Protein AF-A0A7Y9E7R1-F1 (afdb_monomer_lite)

pLDDT: mean 78.41, std 20.64, range [39.5, 98.19]

Organism: NCBI:txid661492

Foldseek 3Di:
DDDDDDDDDDDDDDDDDDDDDDDDDDDDDDDDDDPPPPPPPPPPPDPDDQDAADADPPQFPDKDKDFDDDDPPDAAAQDPCVQCVVVADPQWDKDWDDDDPPDQTWIFTAHSNRHTQKIWHWDQDPNHIHTRMIMGGDD

Sequence (139 aa):
MGRQPRRVRLAGLAALAVVLSACGSATTTTDAGEAGRSPGRSQAPSPSPAPVPHWPAQGCATHSRSVIDYAADSHGAPSRRAAMARYVDAGTHVVPARRTPHGEPSWLVVKDDGEIVRAVYVEHFDGGWLVSGVEQCSG

Radius of gyration: 28.1 Å; chains: 1; bounding box: 71×48×76 Å

Structure (mmCIF, N/CA/C/O backbone):
data_AF-A0A7Y9E7R1-F1
#
_entry.id   AF-A0A7Y9E7R1-F1
#
loop_
_atom_site.group_PDB
_atom_site.id
_atom_site.type_symbol
_atom_site.label_atom_id
_atom_site.label_alt_id
_atom_site.label_comp_id
_atom_site.label_asym_id
_atom_site.label_entity_id
_atom_site.label_seq_id
_atom_site.pdbx_PDB_ins_code
_atom_site.Cartn_x
_atom_site.Cartn_y
_atom_site.Cartn_z
_atom_site.occupancy
_atom_site.B_iso_or_equiv
_atom_site.auth_seq_id
_atom_site.auth_comp_id
_atom_site.auth_asym_id
_atom_site.auth_atom_id
_atom_site.pdbx_PDB_model_num
ATOM 1 N N . MET A 1 1 ? 21.247 -6.599 -55.403 1.00 44.28 1 MET A N 1
ATOM 2 C CA . MET A 1 1 ? 19.798 -6.771 -55.656 1.00 44.28 1 MET A CA 1
ATOM 3 C C . MET A 1 1 ? 19.074 -6.903 -54.317 1.00 44.28 1 MET A C 1
ATOM 5 O O . MET A 1 1 ? 19.460 -7.771 -53.552 1.00 44.28 1 MET A O 1
ATOM 9 N N . GLY A 1 2 ? 18.057 -6.062 -54.058 1.00 52.50 2 GLY A N 1
ATOM 10 C CA . GLY A 1 2 ? 17.103 -6.145 -52.925 1.00 52.50 2 GLY A CA 1
ATOM 11 C C . GLY A 1 2 ? 17.633 -5.618 -51.578 1.00 52.50 2 GLY A C 1
ATOM 12 O O . GLY A 1 2 ? 18.761 -5.914 -51.229 1.00 52.50 2 GLY A O 1
ATOM 13 N N . ARG A 1 3 ? 16.918 -4.844 -50.749 1.00 46.34 3 ARG A N 1
ATOM 14 C CA . ARG A 1 3 ? 15.481 -4.528 -50.621 1.00 46.34 3 ARG A CA 1
ATOM 15 C C . ARG A 1 3 ? 15.315 -3.135 -49.971 1.00 46.34 3 ARG A C 1
ATOM 17 O O . ARG A 1 3 ? 16.078 -2.784 -49.079 1.00 46.34 3 ARG A O 1
ATOM 24 N N . GLN A 1 4 ? 14.301 -2.370 -50.386 1.00 50.28 4 GLN A N 1
ATOM 25 C CA . GLN A 1 4 ? 13.865 -1.131 -49.720 1.00 50.28 4 GLN A CA 1
ATOM 26 C C . GLN A 1 4 ? 13.045 -1.438 -48.452 1.00 50.28 4 GLN A C 1
ATOM 28 O O . GLN A 1 4 ? 12.141 -2.274 -48.528 1.00 50.28 4 GLN A O 1
ATOM 33 N N . PRO A 1 5 ? 13.230 -0.707 -47.338 1.00 54.91 5 PRO A N 1
ATOM 34 C CA . PRO A 1 5 ? 12.208 -0.589 -46.307 1.00 54.91 5 PRO A CA 1
ATOM 35 C C . PRO A 1 5 ? 11.259 0.586 -46.601 1.00 54.91 5 PRO A C 1
ATOM 37 O O . PRO A 1 5 ? 11.659 1.727 -46.840 1.00 54.91 5 PRO A O 1
ATOM 40 N N . ARG A 1 6 ? 9.968 0.248 -46.621 1.00 59.66 6 ARG A N 1
ATOM 41 C CA . ARG A 1 6 ? 8.817 1.101 -46.930 1.00 59.66 6 ARG A CA 1
ATOM 42 C C . ARG A 1 6 ? 8.628 2.191 -45.870 1.00 59.66 6 ARG A C 1
ATOM 44 O O . ARG A 1 6 ? 8.595 1.908 -44.678 1.00 59.66 6 ARG A O 1
ATOM 51 N N . ARG A 1 7 ? 8.420 3.428 -46.328 1.00 55.44 7 ARG A N 1
ATOM 52 C CA . ARG A 1 7 ? 7.913 4.541 -45.515 1.00 55.44 7 ARG A CA 1
ATOM 53 C C . ARG A 1 7 ? 6.462 4.246 -45.138 1.00 55.44 7 ARG A C 1
ATOM 55 O O . ARG A 1 7 ? 5.622 4.152 -46.029 1.00 55.44 7 ARG A O 1
ATOM 62 N N . VAL A 1 8 ? 6.159 4.146 -43.849 1.00 54.66 8 VAL A N 1
ATOM 63 C CA . VAL A 1 8 ? 4.776 4.155 -43.363 1.00 54.66 8 VAL A CA 1
ATOM 64 C C . VAL A 1 8 ? 4.469 5.573 -42.895 1.00 54.66 8 VAL A C 1
ATOM 66 O O . VAL A 1 8 ? 5.010 6.043 -41.900 1.00 54.66 8 VAL A O 1
ATOM 69 N N . ARG A 1 9 ? 3.635 6.279 -43.663 1.00 52.34 9 ARG A N 1
ATOM 70 C CA . ARG A 1 9 ? 2.915 7.466 -43.200 1.00 52.34 9 ARG A CA 1
ATOM 71 C C . ARG A 1 9 ? 1.566 6.990 -42.678 1.00 52.34 9 ARG A C 1
ATOM 73 O O . ARG A 1 9 ? 0.834 6.358 -43.431 1.00 52.34 9 ARG A O 1
ATOM 80 N N . LEU A 1 10 ? 1.225 7.336 -41.444 1.00 47.88 10 LEU A N 1
ATOM 81 C CA . LEU A 1 10 ? -0.150 7.294 -40.957 1.00 47.88 10 LEU A CA 1
ATOM 82 C C . LEU A 1 10 ? -0.417 8.585 -40.186 1.00 47.88 10 LEU A C 1
ATOM 84 O O . LEU A 1 10 ? 0.010 8.774 -39.053 1.00 47.88 10 LEU A O 1
ATOM 88 N N . ALA A 1 11 ? -1.060 9.501 -40.904 1.00 48.53 11 ALA A N 1
ATOM 89 C CA . ALA A 1 11 ? -1.803 10.623 -40.365 1.00 48.53 11 ALA A CA 1
ATOM 90 C C . ALA A 1 11 ? -3.180 10.119 -39.908 1.00 48.53 11 ALA A C 1
ATOM 92 O O . ALA A 1 11 ? -3.721 9.198 -40.519 1.00 48.53 11 ALA A O 1
ATOM 93 N N . GLY A 1 12 ? -3.770 10.743 -38.888 1.00 40.19 12 GLY A N 1
ATOM 94 C CA . GLY A 1 12 ? -5.153 10.449 -38.512 1.00 40.19 12 GLY A CA 1
ATOM 95 C C . GLY A 1 12 ? -5.607 11.139 -37.234 1.00 40.19 12 GLY A C 1
ATOM 96 O O . GLY A 1 12 ? -5.503 10.571 -36.156 1.00 40.19 12 GLY A O 1
ATOM 97 N N . LEU A 1 13 ? -6.101 12.368 -37.384 1.00 49.72 13 LEU A N 1
ATOM 98 C CA . LEU A 1 13 ? -6.806 13.177 -36.387 1.00 49.72 13 LEU A CA 1
ATOM 99 C C . LEU A 1 13 ? -8.163 12.567 -35.998 1.00 49.72 13 LEU A C 1
ATOM 101 O O . LEU A 1 13 ? -8.868 12.070 -36.871 1.00 49.72 13 LEU A O 1
ATOM 105 N N . ALA A 1 14 ? -8.590 12.773 -34.748 1.00 48.53 14 ALA A N 1
ATOM 106 C CA . ALA A 1 14 ? -10.007 12.953 -34.413 1.00 48.53 14 ALA A CA 1
ATOM 107 C C . ALA A 1 14 ? -10.156 13.698 -33.073 1.00 48.53 14 ALA A C 1
ATOM 109 O O . ALA A 1 14 ? -10.150 13.097 -32.002 1.00 48.53 14 ALA A O 1
ATOM 110 N N . ALA A 1 15 ? -10.281 15.024 -33.142 1.00 51.69 15 ALA A N 1
ATOM 111 C CA . ALA A 1 15 ? -10.809 15.844 -32.058 1.00 51.69 15 ALA A CA 1
ATOM 112 C C . ALA A 1 15 ? -12.330 15.943 -32.244 1.00 51.69 15 ALA A C 1
ATOM 114 O O . ALA A 1 15 ? -12.793 16.354 -33.307 1.00 51.69 15 ALA A O 1
ATOM 115 N N . LEU A 1 16 ? -13.102 15.560 -31.229 1.00 47.06 16 LEU A N 1
ATOM 116 C CA . LEU A 1 16 ? -14.560 15.683 -31.220 1.00 47.06 16 LEU A CA 1
ATOM 117 C C . LEU A 1 16 ? -14.937 16.870 -30.330 1.00 47.06 16 LEU A C 1
ATOM 119 O O . LEU A 1 16 ? -14.936 16.778 -29.105 1.00 47.06 16 LEU A O 1
ATOM 123 N N . ALA A 1 17 ? -15.214 18.003 -30.973 1.00 48.28 17 ALA A N 1
ATOM 124 C CA . ALA A 1 17 ? -15.856 19.156 -30.360 1.00 48.28 17 ALA A CA 1
ATOM 125 C C . ALA A 1 17 ? -17.376 18.968 -30.439 1.00 48.28 17 ALA A C 1
ATOM 127 O O . ALA A 1 17 ? -17.919 18.774 -31.525 1.00 48.28 17 ALA A O 1
ATOM 128 N N . VAL A 1 18 ? -18.063 19.041 -29.300 1.00 55.25 18 VAL A N 1
ATOM 129 C CA . VAL A 1 18 ? -19.528 19.070 -29.250 1.00 55.25 18 VAL A CA 1
ATOM 130 C C . VAL A 1 18 ? -19.952 20.487 -28.882 1.00 55.25 18 VAL A C 1
ATOM 132 O O . VAL A 1 18 ? -19.864 20.895 -27.727 1.00 55.25 18 VAL A O 1
ATOM 135 N N . VAL A 1 19 ? -20.387 21.242 -29.891 1.00 52.81 19 VAL A N 1
ATOM 136 C CA . VAL A 1 19 ? -21.128 22.498 -29.741 1.00 52.81 19 VAL A CA 1
ATOM 137 C C . VAL A 1 19 ? -22.591 22.173 -30.014 1.00 52.81 19 VAL A C 1
ATOM 139 O O . VAL A 1 19 ? -22.939 21.810 -31.133 1.00 52.81 19 VAL A O 1
ATOM 142 N N . LEU A 1 20 ? -23.450 22.312 -29.007 1.00 52.66 20 LEU A N 1
ATOM 143 C CA . LEU A 1 20 ? -24.900 22.328 -29.186 1.00 52.66 20 LEU A CA 1
ATOM 144 C C . LEU A 1 20 ? -25.411 23.707 -28.781 1.00 52.66 20 LEU A C 1
ATOM 146 O O . LEU A 1 20 ? -25.607 24.024 -27.613 1.00 52.66 20 LEU A O 1
ATOM 150 N N . SER A 1 21 ? -25.546 24.528 -29.817 1.00 56.91 21 SER A N 1
ATOM 151 C CA . SER A 1 21 ? -26.288 25.777 -29.841 1.00 56.91 21 SER A CA 1
ATOM 152 C C . SER A 1 21 ? -27.777 25.461 -29.967 1.00 56.91 21 SER A C 1
ATOM 154 O O . SER A 1 21 ? -28.159 24.683 -30.840 1.00 56.91 21 SER A O 1
ATOM 156 N N . ALA A 1 22 ? -28.616 26.086 -29.144 1.00 48.66 22 ALA A N 1
ATOM 157 C CA . ALA A 1 22 ? -30.026 26.272 -29.463 1.00 48.66 22 ALA A CA 1
ATOM 158 C C . ALA A 1 22 ? -30.535 27.570 -28.825 1.00 48.66 22 ALA A C 1
ATOM 160 O O . ALA A 1 22 ? -30.691 27.682 -27.610 1.00 48.66 22 ALA A O 1
ATOM 161 N N . CYS A 1 23 ? -30.753 28.551 -29.700 1.00 52.81 23 CYS A N 1
ATOM 162 C CA . CYS A 1 23 ? -31.530 29.761 -29.477 1.00 52.81 23 CYS A CA 1
ATOM 163 C C . CYS A 1 23 ? -32.976 29.432 -29.089 1.00 52.81 23 CYS A C 1
ATOM 165 O O . CYS A 1 23 ? -33.563 28.489 -29.613 1.00 52.81 23 CYS A O 1
ATOM 167 N N . GLY A 1 24 ? -33.584 30.297 -28.282 1.00 42.44 24 GLY A N 1
ATOM 168 C CA . GLY A 1 24 ? -35.031 30.339 -28.099 1.00 42.44 24 GLY A CA 1
ATOM 169 C C . GLY A 1 24 ? -35.436 31.610 -27.365 1.00 42.44 24 GLY A C 1
ATOM 170 O O . GLY A 1 24 ? -35.152 31.755 -26.183 1.00 42.44 24 GLY A O 1
ATOM 171 N N . SER A 1 25 ? -36.018 32.544 -28.110 1.00 50.41 25 SER A N 1
ATOM 172 C CA . SER A 1 25 ? -36.297 33.937 -27.760 1.00 50.41 25 SER A CA 1
ATOM 173 C C . SER A 1 25 ? -37.291 34.145 -26.613 1.00 50.41 25 SER A C 1
ATOM 175 O O . SER A 1 25 ? -38.172 33.330 -26.357 1.00 50.41 25 SER A O 1
ATOM 177 N N . ALA A 1 26 ? -37.162 35.312 -25.979 1.00 53.91 26 ALA A N 1
ATOM 178 C CA . ALA A 1 26 ? -38.051 35.851 -24.960 1.00 53.91 26 ALA A CA 1
ATOM 179 C C . ALA A 1 26 ? -39.506 36.016 -25.440 1.00 53.91 26 ALA A C 1
ATOM 181 O O . ALA A 1 26 ? -39.763 36.424 -26.574 1.00 53.91 26 ALA A O 1
ATOM 182 N N . THR A 1 27 ? -40.460 35.803 -24.533 1.00 50.00 27 THR A N 1
ATOM 183 C CA . THR A 1 27 ? -41.808 36.380 -24.613 1.00 50.00 27 THR A CA 1
ATOM 184 C C . THR A 1 27 ? -42.288 36.707 -23.196 1.00 50.00 27 THR A C 1
ATOM 186 O O . THR A 1 27 ? -42.254 35.870 -22.298 1.00 50.00 27 THR A O 1
ATOM 189 N N . THR A 1 28 ? -42.645 37.970 -22.997 1.00 50.56 28 THR A N 1
ATOM 190 C CA . THR A 1 28 ? -43.268 38.591 -21.820 1.00 50.56 28 THR A CA 1
ATOM 191 C C . THR A 1 28 ? -44.719 38.129 -21.638 1.00 50.56 28 THR A C 1
ATOM 193 O O . THR A 1 28 ? -45.403 38.010 -22.644 1.00 50.56 28 THR A O 1
ATOM 196 N N . THR A 1 29 ? -45.182 37.937 -20.389 1.00 44.75 29 THR A N 1
ATOM 197 C CA . THR A 1 29 ? -46.330 38.616 -19.714 1.00 44.75 29 THR A CA 1
ATOM 198 C C . THR A 1 29 ? -46.950 37.772 -18.584 1.00 44.75 29 THR A C 1
ATOM 200 O O . THR A 1 29 ? -47.358 36.640 -18.803 1.00 44.75 29 THR A O 1
ATOM 203 N N . THR A 1 30 ? -46.998 38.390 -17.399 1.00 47.25 30 THR A N 1
ATOM 204 C CA . THR A 1 30 ? -48.063 38.457 -16.373 1.00 47.25 30 THR A CA 1
ATOM 205 C C . THR A 1 30 ? -49.009 37.268 -16.103 1.00 47.25 30 THR A C 1
ATOM 207 O O . THR A 1 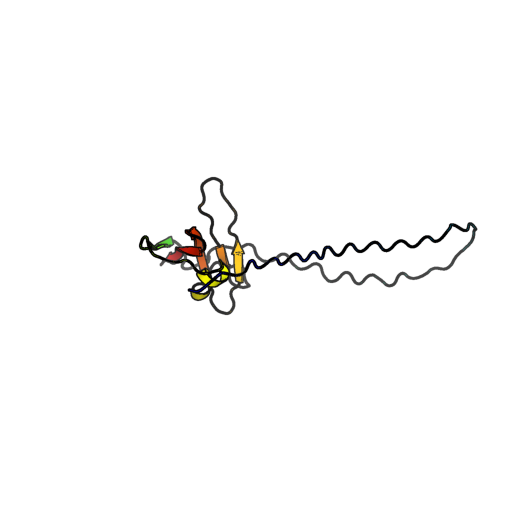30 ? -49.811 36.895 -16.947 1.00 47.25 30 THR A O 1
ATOM 210 N N . ASP A 1 31 ? -49.021 36.858 -14.828 1.00 42.16 31 ASP A N 1
ATOM 211 C CA . ASP A 1 31 ? -50.171 36.840 -13.893 1.00 42.16 31 ASP A CA 1
ATOM 212 C C . ASP A 1 31 ? -50.454 35.519 -13.145 1.00 42.16 31 ASP A C 1
ATOM 214 O O . ASP A 1 31 ? -50.363 34.420 -13.679 1.00 42.16 31 ASP A O 1
ATOM 218 N N . ALA A 1 32 ? -50.763 35.723 -11.863 1.00 46.12 32 ALA A N 1
ATOM 219 C CA . ALA A 1 32 ? -51.458 34.912 -10.869 1.00 46.12 32 ALA A CA 1
ATOM 220 C C . ALA A 1 32 ? -51.405 33.369 -10.921 1.00 46.12 32 ALA A C 1
ATOM 222 O O . ALA A 1 32 ? -52.105 32.712 -11.678 1.00 46.12 32 ALA A O 1
ATOM 223 N N . GLY A 1 33 ? -50.738 32.822 -9.898 1.00 44.03 33 GLY A N 1
ATOM 224 C CA . GLY A 1 33 ? -51.366 31.880 -8.968 1.00 44.03 33 GLY A CA 1
ATOM 225 C C . GLY A 1 33 ? -51.619 30.455 -9.451 1.00 44.03 33 GLY A C 1
ATOM 226 O O . GLY A 1 33 ? -52.697 30.153 -9.927 1.00 44.03 33 GLY A O 1
ATOM 227 N N . GLU A 1 34 ? -50.722 29.536 -9.092 1.00 44.16 34 GLU A N 1
ATOM 228 C CA . GLU A 1 34 ? -51.155 28.261 -8.517 1.00 44.16 34 GLU A CA 1
ATOM 229 C C . GLU A 1 34 ? -50.023 27.660 -7.682 1.00 44.16 34 GLU A C 1
ATOM 231 O O . GLU A 1 34 ? -48.851 27.682 -8.063 1.00 44.16 34 GLU A O 1
ATOM 236 N N . ALA A 1 35 ? -50.373 27.169 -6.495 1.00 49.19 35 ALA A N 1
ATOM 237 C CA . ALA A 1 35 ? -49.472 26.520 -5.557 1.00 49.19 35 ALA A CA 1
ATOM 238 C C . ALA A 1 35 ? -48.989 25.177 -6.133 1.00 49.19 35 ALA A C 1
ATOM 240 O O . ALA A 1 35 ? -49.472 24.103 -5.779 1.00 49.19 35 ALA A O 1
ATOM 241 N N . GLY A 1 36 ? -48.009 25.242 -7.032 1.00 39.50 36 GLY A N 1
ATOM 242 C CA . GLY A 1 36 ? -47.285 24.093 -7.551 1.00 39.50 36 GLY A CA 1
ATOM 243 C C . GLY A 1 36 ? -46.346 23.550 -6.484 1.00 39.50 36 GLY A C 1
ATOM 244 O O . GLY A 1 36 ? -45.219 24.010 -6.327 1.00 39.50 36 GLY A O 1
ATOM 245 N N . ARG A 1 37 ? -46.834 22.567 -5.729 1.00 49.66 37 ARG A N 1
ATOM 246 C CA . ARG A 1 37 ? -46.060 21.676 -4.862 1.00 49.66 37 ARG A CA 1
ATOM 247 C C . ARG A 1 37 ? -44.850 21.155 -5.645 1.00 49.66 37 ARG A C 1
ATOM 249 O O . ARG A 1 37 ? -44.987 20.226 -6.436 1.00 49.66 37 ARG A O 1
ATOM 256 N N . SER A 1 38 ? -43.679 21.764 -5.445 1.00 48.16 38 SER A N 1
ATOM 257 C CA . SER A 1 38 ? -42.418 21.249 -5.982 1.00 48.16 38 SER A CA 1
ATOM 258 C C . SER A 1 38 ? -42.325 19.763 -5.635 1.00 48.16 38 SER A C 1
ATOM 260 O O . SER A 1 38 ? -42.520 19.429 -4.459 1.00 48.16 38 SER A O 1
ATOM 262 N N . PRO A 1 39 ? -42.036 18.859 -6.591 1.00 50.44 39 PRO A N 1
ATOM 263 C CA . PRO A 1 39 ? -41.645 17.511 -6.229 1.00 50.44 39 PRO A CA 1
ATOM 264 C C . PRO A 1 39 ? -40.412 17.688 -5.355 1.00 50.44 39 PRO A C 1
ATOM 266 O O . PRO A 1 39 ? -39.392 18.214 -5.810 1.00 50.44 39 PRO A O 1
ATOM 269 N N . GLY A 1 40 ? -40.566 17.377 -4.065 1.00 48.28 40 GLY A N 1
ATOM 270 C CA . GLY A 1 40 ? -39.485 17.429 -3.100 1.00 48.28 40 GLY A CA 1
ATOM 271 C C . GLY A 1 40 ? -38.328 16.693 -3.736 1.00 48.28 40 GLY A C 1
ATOM 272 O O . GLY A 1 40 ? -38.430 15.498 -4.003 1.00 48.28 40 GLY A O 1
ATOM 273 N N . ARG A 1 41 ? -37.277 17.437 -4.088 1.00 52.50 41 ARG A N 1
ATOM 274 C CA . ARG A 1 41 ? -36.034 16.862 -4.571 1.00 52.50 41 ARG A CA 1
ATOM 275 C C . ARG A 1 41 ? -35.601 15.983 -3.409 1.00 52.50 41 ARG A C 1
ATOM 277 O O . ARG A 1 41 ? -35.174 16.529 -2.396 1.00 52.50 41 ARG A O 1
ATOM 284 N N . SER A 1 42 ? -35.859 14.676 -3.502 1.00 52.25 42 SER A N 1
ATOM 285 C CA . SER A 1 42 ? -35.451 13.697 -2.507 1.00 52.25 42 SER A CA 1
ATOM 286 C C . SER A 1 42 ? -33.963 13.920 -2.326 1.00 52.25 42 SER A C 1
ATOM 288 O O . SER A 1 42 ? -33.169 13.568 -3.198 1.00 52.25 42 SER A O 1
ATOM 290 N N . GLN A 1 43 ? -33.598 14.634 -1.261 1.00 57.47 43 GLN A N 1
ATOM 291 C CA . GLN A 1 43 ? -32.219 14.761 -0.852 1.00 57.47 43 GLN A CA 1
ATOM 292 C C . GLN A 1 43 ? -31.837 13.335 -0.512 1.00 57.47 43 GLN A C 1
ATOM 294 O O . GLN A 1 43 ? -32.299 12.784 0.488 1.00 57.47 43 GLN A O 1
ATOM 299 N N . ALA A 1 44 ? -31.095 12.704 -1.425 1.00 67.25 44 ALA A N 1
ATOM 300 C CA . ALA A 1 44 ? -30.414 11.467 -1.117 1.00 67.25 44 ALA A CA 1
ATOM 301 C C . ALA A 1 44 ? -29.705 11.710 0.220 1.00 67.25 44 ALA A C 1
ATOM 303 O O . ALA A 1 44 ? -29.086 12.774 0.362 1.00 67.25 44 ALA A O 1
ATOM 304 N N . PRO A 1 45 ? -29.872 10.819 1.212 1.00 62.81 45 PRO A N 1
ATOM 305 C CA . PRO A 1 45 ? -29.248 11.006 2.507 1.00 62.81 45 PRO A CA 1
ATOM 306 C C . PRO A 1 45 ? -27.778 11.337 2.278 1.00 62.81 45 PRO A C 1
ATOM 308 O O . PRO A 1 45 ? -27.093 10.628 1.536 1.00 62.81 45 PRO A O 1
ATOM 311 N N . SER A 1 46 ? -27.338 12.467 2.840 1.00 63.59 46 SER A N 1
ATOM 312 C CA . SER A 1 46 ? -25.941 12.875 2.766 1.00 63.59 46 SER A CA 1
ATOM 313 C C . SER A 1 46 ? -25.099 11.677 3.195 1.00 63.59 46 SER A C 1
ATOM 315 O O . SER A 1 46 ? -25.366 11.132 4.272 1.00 63.59 46 SER A O 1
ATOM 317 N N . PRO A 1 47 ? -24.146 11.215 2.367 1.00 65.06 47 PRO A N 1
ATOM 318 C CA . PRO A 1 47 ? -23.321 10.086 2.748 1.00 65.06 47 PRO A CA 1
ATOM 319 C C . PRO A 1 47 ? -22.633 10.442 4.064 1.00 65.06 47 PRO A C 1
ATOM 321 O O . PRO A 1 47 ? -22.011 11.502 4.177 1.00 65.06 47 PRO A O 1
ATOM 324 N N . SER A 1 48 ? -22.809 9.586 5.072 1.00 64.06 48 SE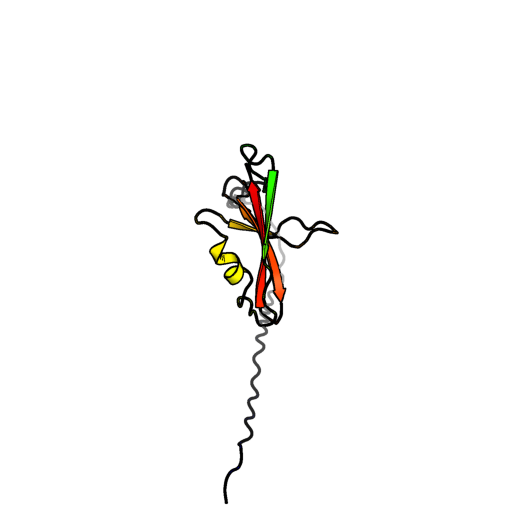R A N 1
ATOM 325 C CA . SER A 1 48 ? -22.092 9.732 6.335 1.00 64.06 48 SER A CA 1
ATOM 326 C C . SER A 1 48 ? -20.593 9.774 6.019 1.00 64.06 48 SER A C 1
ATOM 328 O O . SER A 1 48 ? -20.149 8.980 5.181 1.00 64.06 48 SER A O 1
ATOM 330 N N . PRO A 1 49 ? -19.812 10.700 6.602 1.00 70.75 49 PRO A N 1
ATOM 331 C CA . PRO A 1 49 ? -18.390 10.783 6.302 1.00 70.75 49 PRO A CA 1
ATOM 332 C C . PRO A 1 49 ? -17.723 9.439 6.602 1.00 70.75 49 PRO A C 1
ATOM 334 O O . PRO A 1 49 ? -17.957 8.849 7.658 1.00 70.75 49 PRO A O 1
ATOM 337 N N . ALA A 1 50 ? -16.920 8.948 5.654 1.00 73.94 50 ALA A N 1
ATOM 338 C CA . ALA A 1 50 ? -16.159 7.721 5.849 1.00 73.94 50 ALA A CA 1
ATOM 339 C C . ALA A 1 50 ? -15.269 7.853 7.103 1.00 73.94 50 ALA A C 1
ATOM 341 O O . ALA A 1 50 ? -14.762 8.954 7.363 1.00 73.94 50 ALA A O 1
ATOM 342 N N . PRO A 1 51 ? -15.072 6.770 7.877 1.00 84.62 51 PRO A N 1
ATOM 343 C CA . PRO A 1 51 ? -14.211 6.795 9.052 1.00 84.62 51 PRO A CA 1
ATOM 344 C C . PRO A 1 51 ? -12.811 7.319 8.717 1.00 84.62 51 PRO A C 1
ATOM 346 O O . PRO A 1 51 ? -12.248 7.014 7.663 1.00 84.62 51 PRO A O 1
ATOM 349 N N . VAL A 1 52 ? -12.232 8.111 9.622 1.00 92.25 52 VAL A N 1
ATOM 350 C CA . VAL A 1 52 ? -10.842 8.558 9.484 1.00 92.25 52 VAL A CA 1
ATOM 351 C C . VAL A 1 52 ? -9.920 7.363 9.763 1.00 92.25 52 VAL A C 1
ATOM 353 O O . VAL A 1 52 ? -10.059 6.747 10.826 1.00 92.25 52 VAL A O 1
ATOM 356 N N . PRO A 1 53 ? -8.975 7.036 8.859 1.00 95.44 53 PRO A N 1
ATOM 357 C CA . PRO A 1 53 ? -8.059 5.924 9.070 1.00 95.44 53 PRO A CA 1
ATOM 358 C C . PRO A 1 53 ? -7.244 6.074 10.357 1.00 95.44 53 PRO A C 1
ATOM 360 O O . PRO A 1 53 ? -6.667 7.135 10.607 1.00 95.44 53 PRO A O 1
ATOM 363 N N . HIS A 1 54 ? -7.165 5.009 11.149 1.00 94.62 54 HIS A N 1
ATOM 364 C CA . HIS A 1 54 ? -6.410 4.967 12.399 1.00 94.62 54 HIS A CA 1
ATOM 365 C C . HIS A 1 54 ? -5.782 3.590 12.607 1.00 94.62 54 HIS A C 1
ATOM 367 O O . HIS A 1 54 ? -6.319 2.577 12.171 1.00 94.62 54 HIS A O 1
ATOM 373 N N . TRP A 1 55 ? -4.627 3.537 13.265 1.00 94.88 55 TRP A N 1
ATOM 374 C CA . TRP A 1 55 ? -4.049 2.256 13.667 1.00 94.88 55 TRP A CA 1
ATOM 375 C C . TRP A 1 55 ? -4.922 1.592 14.746 1.00 94.88 55 TRP A C 1
ATOM 377 O O . TRP A 1 55 ? -5.535 2.314 15.540 1.00 94.88 55 TRP A O 1
ATOM 387 N N . PRO A 1 56 ? -4.987 0.249 14.796 1.00 94.00 56 PRO A N 1
ATOM 388 C CA . PRO A 1 56 ? -5.748 -0.473 15.808 1.00 94.00 56 PRO A CA 1
ATOM 389 C C . PRO A 1 56 ? -5.383 -0.020 17.223 1.00 94.00 56 PRO A C 1
ATOM 391 O O . PRO A 1 56 ? -4.211 0.060 17.584 1.00 94.00 56 PRO A O 1
ATOM 394 N N . ALA A 1 57 ? -6.390 0.249 18.054 1.00 90.00 57 ALA A N 1
ATOM 395 C CA . ALA A 1 57 ? -6.156 0.730 19.418 1.00 90.00 57 ALA A CA 1
ATOM 396 C C . ALA A 1 57 ? -5.542 -0.343 20.338 1.00 90.00 57 ALA A C 1
ATOM 398 O O . ALA A 1 57 ? -4.894 -0.018 21.332 1.00 90.00 57 ALA A O 1
ATOM 399 N N . GLN A 1 58 ? -5.761 -1.624 20.026 1.00 90.06 58 GLN A N 1
ATOM 400 C CA . GLN A 1 58 ? -5.260 -2.766 20.790 1.00 90.06 58 GLN A CA 1
ATOM 401 C C . GLN A 1 58 ? -4.294 -3.591 19.938 1.00 90.06 58 GLN A C 1
ATOM 403 O O . GLN A 1 58 ? -4.505 -3.761 18.741 1.00 90.06 58 GLN A O 1
ATOM 408 N N . GLY A 1 59 ? -3.233 -4.115 20.558 1.00 86.69 59 GLY A N 1
ATOM 409 C CA . GLY A 1 59 ? -2.259 -4.975 19.871 1.00 86.69 59 GLY A CA 1
ATOM 410 C C . GLY A 1 59 ? -1.351 -4.258 18.862 1.00 86.69 59 GLY A C 1
ATOM 411 O O . GLY A 1 59 ? -0.660 -4.924 18.101 1.00 86.69 59 GLY A O 1
ATOM 412 N N . CYS A 1 60 ? -1.335 -2.921 18.858 1.00 92.19 60 CYS A N 1
ATOM 413 C CA . CYS A 1 60 ? -0.534 -2.095 17.948 1.00 92.19 60 CYS A CA 1
ATOM 414 C C . CYS A 1 60 ? 0.272 -1.030 18.711 1.00 92.19 60 CYS A C 1
ATOM 416 O O . CYS A 1 60 ? 0.300 0.142 18.352 1.00 92.19 60 CYS A O 1
ATOM 418 N N . ALA A 1 61 ? 0.897 -1.416 19.828 1.00 87.50 61 ALA A N 1
ATOM 419 C CA . ALA A 1 61 ? 1.707 -0.485 20.619 1.00 87.50 61 ALA A CA 1
ATOM 420 C C . ALA A 1 61 ? 2.966 -0.024 19.863 1.00 87.50 61 ALA A C 1
ATOM 422 O O . ALA A 1 61 ? 3.471 1.073 20.098 1.00 87.50 61 ALA A O 1
ATOM 423 N N . THR A 1 62 ? 3.468 -0.868 18.960 1.00 91.75 62 THR A N 1
ATOM 424 C CA . THR A 1 62 ? 4.591 -0.562 18.076 1.00 91.75 62 THR A CA 1
ATOM 425 C C . THR A 1 62 ? 4.237 -0.927 16.646 1.00 91.75 62 THR A C 1
ATOM 427 O O . THR A 1 62 ? 3.377 -1.779 16.410 1.00 91.75 62 THR A O 1
ATOM 430 N N . HIS A 1 63 ? 4.914 -0.294 15.693 1.00 92.12 63 HIS A N 1
ATOM 431 C CA . HIS A 1 63 ? 4.859 -0.693 14.295 1.00 92.12 63 HIS A CA 1
ATOM 432 C C . HIS A 1 63 ? 6.236 -1.164 13.850 1.00 92.12 63 HIS A C 1
ATOM 434 O O . HIS A 1 63 ? 7.267 -0.619 14.253 1.00 92.12 63 HIS A O 1
ATOM 440 N N . SER A 1 64 ? 6.234 -2.150 12.966 1.00 93.56 64 SER A N 1
ATOM 441 C CA . SER A 1 64 ? 7.424 -2.618 12.276 1.00 93.56 64 SER A CA 1
ATOM 442 C C . SER A 1 64 ? 7.335 -2.207 10.817 1.00 93.56 64 SER A C 1
ATOM 444 O O . SER A 1 64 ? 6.274 -2.308 10.199 1.00 93.56 64 SER A O 1
ATOM 446 N N . ARG A 1 65 ? 8.457 -1.744 10.264 1.00 95.00 65 ARG A N 1
ATOM 447 C CA . ARG A 1 65 ? 8.586 -1.438 8.843 1.00 95.00 65 ARG A CA 1
ATOM 448 C C . ARG A 1 65 ? 9.593 -2.386 8.210 1.00 95.00 65 ARG A C 1
ATOM 450 O O . ARG A 1 65 ? 10.760 -2.399 8.591 1.00 95.00 65 ARG A O 1
ATOM 457 N N . SER A 1 66 ? 9.148 -3.147 7.218 1.00 95.69 66 SER A N 1
ATOM 458 C CA . SER A 1 66 ? 10.026 -3.898 6.324 1.00 95.69 66 SER A CA 1
ATOM 459 C C . SER A 1 66 ? 10.359 -3.035 5.113 1.00 95.69 66 SER A C 1
ATOM 461 O O . SER A 1 66 ? 9.453 -2.518 4.458 1.00 95.69 66 SER A O 1
ATOM 463 N N . VAL A 1 67 ? 11.647 -2.881 4.820 1.00 96.19 67 VAL A N 1
ATOM 464 C CA . VAL A 1 67 ? 12.148 -2.207 3.614 1.00 96.19 67 VAL A CA 1
ATOM 465 C C . VAL A 1 67 ? 12.507 -3.273 2.584 1.00 96.19 67 VAL A C 1
ATOM 467 O O . VAL A 1 67 ? 12.981 -4.349 2.950 1.00 96.19 67 VAL A O 1
ATOM 470 N N . ILE A 1 68 ? 12.219 -3.000 1.315 1.00 94.75 68 ILE A N 1
ATOM 471 C CA . ILE A 1 68 ? 12.490 -3.915 0.209 1.00 94.75 68 ILE A CA 1
ATOM 472 C C . ILE A 1 68 ? 13.512 -3.259 -0.708 1.00 94.75 68 ILE A C 1
ATOM 474 O O . ILE A 1 68 ? 13.201 -2.288 -1.397 1.00 94.75 68 ILE A O 1
ATOM 478 N N . ASP A 1 69 ? 14.706 -3.839 -0.737 1.00 92.94 69 ASP A N 1
ATOM 479 C CA . ASP A 1 69 ? 15.748 -3.467 -1.682 1.00 92.94 69 ASP A CA 1
ATOM 480 C C . ASP A 1 69 ? 15.582 -4.268 -2.975 1.00 92.94 69 ASP A C 1
ATOM 482 O O . ASP A 1 69 ? 15.375 -5.485 -2.962 1.00 92.94 69 ASP A O 1
ATOM 486 N N . TYR A 1 70 ? 15.677 -3.575 -4.105 1.00 91.62 70 TYR A N 1
ATOM 487 C CA . TYR A 1 70 ? 15.560 -4.169 -5.431 1.00 91.62 70 TYR A CA 1
ATOM 488 C C . TYR A 1 70 ? 16.920 -4.204 -6.125 1.00 91.62 70 TYR A C 1
ATOM 490 O O . TYR A 1 70 ? 17.737 -3.295 -5.978 1.00 91.62 70 TYR A O 1
ATOM 498 N N . ALA A 1 71 ? 17.156 -5.253 -6.915 1.00 92.44 71 ALA A N 1
ATOM 499 C CA . ALA A 1 71 ? 18.299 -5.300 -7.818 1.00 92.44 71 ALA A CA 1
ATOM 500 C C . ALA A 1 71 ? 18.162 -4.224 -8.908 1.00 92.44 71 ALA A C 1
ATOM 502 O O . ALA A 1 71 ? 17.045 -3.839 -9.263 1.00 92.44 71 ALA A O 1
ATOM 503 N N . ALA A 1 72 ? 19.287 -3.763 -9.460 1.00 86.88 72 ALA A N 1
ATOM 504 C CA . ALA A 1 72 ? 19.315 -2.676 -10.444 1.00 86.88 72 ALA A CA 1
ATOM 505 C C . ALA A 1 72 ? 18.530 -2.975 -11.738 1.00 86.88 72 ALA A C 1
ATOM 507 O O . ALA A 1 72 ? 18.138 -2.049 -12.438 1.00 86.88 72 ALA A O 1
ATOM 508 N N . ASP A 1 73 ? 18.299 -4.250 -12.046 1.00 88.50 73 ASP A N 1
ATOM 509 C CA . ASP A 1 73 ? 17.534 -4.750 -13.192 1.00 88.50 73 ASP A CA 1
ATOM 510 C C . ASP A 1 73 ? 16.076 -5.109 -12.844 1.00 88.50 73 ASP A C 1
ATOM 512 O O . ASP A 1 73 ? 15.365 -5.714 -13.646 1.00 88.50 73 ASP A O 1
ATOM 516 N N . SER A 1 74 ? 15.603 -4.749 -11.648 1.00 89.31 74 SER A N 1
ATOM 517 C CA . SER A 1 74 ? 14.220 -5.010 -11.251 1.00 89.31 74 SER A CA 1
ATOM 518 C C . SER A 1 74 ? 13.250 -4.148 -12.050 1.00 89.31 74 SER A C 1
ATOM 520 O O . SER A 1 74 ? 13.359 -2.924 -12.087 1.00 89.31 74 SER A O 1
ATOM 522 N N . HIS A 1 75 ? 12.227 -4.785 -12.612 1.00 91.19 75 HIS A N 1
ATOM 523 C CA . HIS A 1 75 ? 11.149 -4.093 -13.309 1.00 91.19 75 HIS A CA 1
ATOM 524 C C . HIS A 1 75 ? 9.914 -3.976 -12.416 1.00 91.19 75 HIS A C 1
ATOM 526 O O . HIS A 1 75 ? 9.394 -4.970 -11.903 1.00 91.19 75 HIS A O 1
ATOM 532 N N . GLY A 1 76 ? 9.430 -2.747 -12.238 1.00 94.75 76 GLY A N 1
ATOM 533 C CA . GLY A 1 76 ? 8.199 -2.487 -11.502 1.00 94.75 76 GLY A CA 1
ATOM 534 C C . GLY A 1 76 ? 6.941 -2.945 -12.240 1.00 94.75 76 GLY A C 1
ATOM 535 O O . GLY A 1 76 ? 6.928 -3.170 -13.449 1.00 94.75 76 GLY A O 1
ATOM 536 N N . ALA A 1 77 ? 5.838 -3.049 -11.505 1.00 96.88 77 ALA A N 1
ATOM 537 C CA . ALA A 1 77 ? 4.538 -3.366 -12.078 1.00 96.88 77 ALA A CA 1
ATOM 538 C C . ALA A 1 77 ? 4.033 -2.215 -12.976 1.00 96.88 77 ALA A C 1
ATOM 540 O O . ALA A 1 77 ? 4.317 -1.047 -12.701 1.00 96.88 77 ALA A O 1
ATOM 541 N N . PRO A 1 78 ? 3.183 -2.490 -13.983 1.00 97.25 78 PRO A N 1
ATOM 542 C CA . PRO A 1 78 ? 2.707 -1.467 -14.925 1.00 97.25 78 PRO A CA 1
ATOM 543 C C . PRO A 1 78 ? 1.787 -0.413 -14.288 1.00 97.25 78 PRO A C 1
ATOM 545 O O . PRO A 1 78 ? 1.433 0.582 -14.912 1.00 97.25 78 PRO A O 1
ATOM 548 N N . 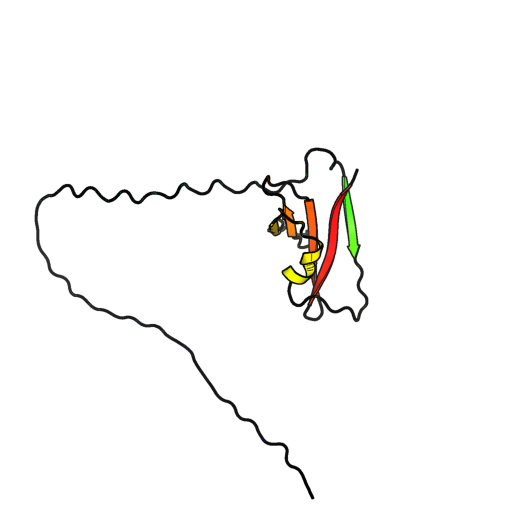SER A 1 79 ? 1.340 -0.631 -13.051 1.00 96.81 79 SER A N 1
ATOM 549 C CA . SER A 1 79 ? 0.554 0.346 -12.302 1.00 96.81 79 SER A CA 1
ATOM 550 C C . SER A 1 79 ? 0.762 0.174 -10.804 1.00 96.81 79 SER A C 1
ATOM 552 O O . SER A 1 79 ? 1.002 -0.938 -10.329 1.00 96.81 79 SER A O 1
ATOM 554 N N . ARG A 1 80 ? 0.549 1.252 -10.042 1.00 95.75 80 ARG A N 1
ATOM 555 C CA . ARG A 1 80 ? 0.556 1.214 -8.573 1.00 95.75 80 ARG A CA 1
ATOM 556 C C . ARG A 1 80 ? -0.375 0.137 -8.019 1.00 95.75 80 ARG A C 1
ATOM 558 O O . ARG A 1 80 ? 0.005 -0.614 -7.131 1.00 95.75 80 ARG A O 1
ATOM 565 N N . ARG A 1 81 ? -1.593 0.040 -8.563 1.00 96.06 81 ARG A N 1
ATOM 566 C CA . ARG A 1 81 ? -2.578 -0.966 -8.138 1.00 96.06 81 ARG A CA 1
ATOM 567 C C . ARG A 1 81 ? -2.043 -2.386 -8.328 1.00 96.06 81 ARG A C 1
ATOM 569 O O . ARG A 1 81 ? -2.239 -3.213 -7.450 1.00 96.06 81 ARG A O 1
ATOM 576 N N . ALA A 1 82 ? -1.363 -2.654 -9.444 1.00 97.50 82 ALA A N 1
ATOM 577 C CA . ALA A 1 82 ? -0.749 -3.956 -9.691 1.00 97.50 82 ALA A CA 1
ATOM 578 C C . ALA A 1 82 ? 0.413 -4.236 -8.720 1.00 97.50 82 ALA A C 1
ATOM 580 O O . ALA A 1 82 ? 0.477 -5.332 -8.176 1.00 97.50 82 ALA A O 1
ATOM 581 N N . ALA A 1 83 ? 1.268 -3.245 -8.437 1.00 96.69 83 ALA A N 1
ATOM 582 C CA . ALA A 1 83 ? 2.354 -3.382 -7.457 1.00 96.69 83 ALA A CA 1
ATOM 583 C C . ALA A 1 83 ? 1.829 -3.700 -6.046 1.00 96.69 83 ALA A C 1
ATOM 585 O O . ALA A 1 83 ? 2.384 -4.530 -5.329 1.00 96.69 83 ALA A O 1
ATOM 586 N N . MET A 1 84 ? 0.727 -3.054 -5.661 1.00 96.88 84 MET A N 1
ATOM 587 C CA . MET A 1 84 ? 0.128 -3.194 -4.337 1.00 96.88 84 MET A CA 1
ATOM 588 C C . MET A 1 84 ? -0.760 -4.430 -4.172 1.00 96.88 84 MET A C 1
ATOM 590 O O . MET A 1 84 ? -1.091 -4.759 -3.040 1.00 96.88 84 MET A O 1
ATOM 594 N N . ALA A 1 85 ? -1.162 -5.108 -5.252 1.00 97.06 85 ALA A N 1
ATOM 595 C CA . ALA A 1 85 ? -2.237 -6.105 -5.221 1.00 97.06 85 ALA A CA 1
ATOM 596 C C . ALA A 1 85 ? -2.034 -7.210 -4.170 1.00 97.06 85 ALA A C 1
ATOM 598 O O . ALA A 1 85 ? -2.991 -7.616 -3.523 1.00 97.06 85 ALA A O 1
ATOM 599 N N . ARG A 1 86 ? -0.787 -7.650 -3.944 1.00 96.38 86 ARG A N 1
ATOM 600 C CA . ARG A 1 86 ? -0.455 -8.680 -2.939 1.00 96.38 86 ARG A CA 1
ATOM 601 C C . ARG A 1 86 ? -0.532 -8.211 -1.480 1.00 96.38 86 ARG A C 1
ATOM 603 O O . ARG A 1 86 ? -0.410 -9.029 -0.579 1.00 9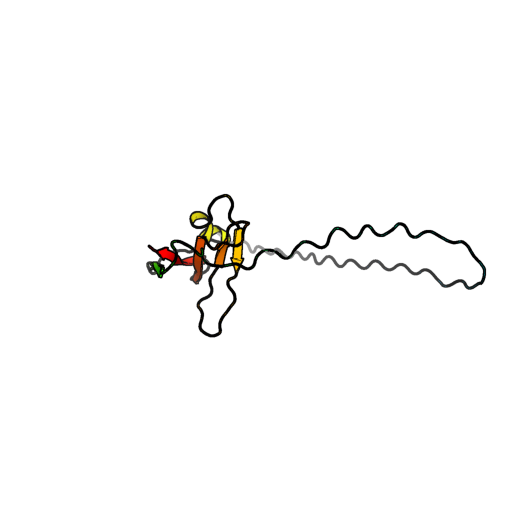6.38 86 ARG A O 1
ATOM 610 N N . TYR A 1 87 ? -0.658 -6.907 -1.254 1.00 96.56 87 TYR A N 1
ATOM 611 C CA . TYR A 1 87 ? -0.696 -6.278 0.069 1.00 96.56 87 TYR A CA 1
ATOM 612 C C . TYR A 1 87 ? -2.096 -5.793 0.452 1.00 96.56 87 TYR A C 1
ATOM 614 O O . TYR A 1 87 ? -2.266 -5.230 1.529 1.00 96.56 87 TYR A O 1
ATOM 622 N N . VAL A 1 88 ? -3.078 -5.967 -0.433 1.00 97.06 88 VAL A N 1
ATOM 623 C CA . VAL A 1 88 ? -4.468 -5.576 -0.201 1.00 97.06 88 VAL A CA 1
ATOM 624 C C . VAL A 1 88 ? -5.265 -6.839 0.082 1.00 97.06 88 VAL A C 1
ATOM 626 O O . VAL A 1 88 ? -5.432 -7.680 -0.800 1.00 97.06 88 VAL A O 1
ATOM 629 N N . ASP A 1 89 ? -5.746 -6.972 1.314 1.00 95.69 89 ASP A N 1
ATOM 630 C CA . ASP A 1 89 ? -6.543 -8.126 1.720 1.00 95.69 89 ASP A CA 1
ATOM 631 C C . ASP A 1 89 ? -7.997 -7.979 1.252 1.00 95.69 89 ASP A C 1
ATOM 633 O O . ASP A 1 89 ? -8.506 -6.873 1.037 1.00 95.69 89 ASP A O 1
ATOM 637 N N . ALA A 1 90 ? -8.701 -9.104 1.132 1.00 94.62 90 ALA A N 1
ATOM 638 C CA . ALA A 1 90 ? -10.140 -9.083 0.895 1.00 94.62 90 ALA A CA 1
ATOM 639 C C . ALA A 1 90 ? -10.869 -8.356 2.042 1.00 94.62 90 ALA A C 1
ATOM 641 O O . ALA A 1 90 ? -10.528 -8.533 3.209 1.00 94.62 90 ALA A O 1
ATOM 642 N N . GLY A 1 91 ? -11.880 -7.549 1.709 1.00 94.00 91 GLY A N 1
ATOM 643 C CA . GLY A 1 91 ? -12.615 -6.748 2.700 1.00 94.00 91 GLY A CA 1
ATOM 644 C C . GLY A 1 91 ? -11.873 -5.494 3.178 1.00 94.00 91 GLY A C 1
ATOM 645 O O . GLY A 1 91 ? -12.272 -4.891 4.168 1.00 94.00 91 GLY A O 1
ATOM 646 N N . THR A 1 92 ? -10.799 -5.099 2.489 1.00 97.25 92 THR A N 1
ATOM 647 C CA . THR A 1 92 ? -10.104 -3.828 2.728 1.00 97.25 92 THR A CA 1
ATOM 648 C C . THR A 1 92 ? -10.167 -2.932 1.497 1.00 97.25 92 THR A C 1
ATOM 650 O O . THR A 1 92 ? -10.422 -3.382 0.376 1.00 97.25 92 THR A O 1
ATOM 653 N N . HIS A 1 93 ? -9.913 -1.645 1.697 1.00 95.94 93 HIS A N 1
ATOM 654 C CA . HIS A 1 93 ? -9.790 -0.661 0.634 1.00 95.94 93 HIS A CA 1
ATOM 655 C C . HIS A 1 93 ? -8.519 0.176 0.820 1.00 95.94 93 HIS A C 1
ATOM 657 O O . HIS A 1 93 ? -7.936 0.235 1.900 1.00 95.94 93 HIS A O 1
ATOM 663 N N . VAL A 1 94 ? -8.052 0.803 -0.263 1.00 96.75 94 VAL A N 1
ATOM 664 C CA . VAL A 1 94 ? -6.794 1.561 -0.266 1.00 96.75 94 VAL A CA 1
ATOM 665 C C . VAL A 1 94 ? -7.076 3.053 -0.326 1.00 96.75 94 VAL A C 1
ATOM 667 O O . VAL A 1 94 ? -7.730 3.520 -1.261 1.00 96.75 94 VAL A O 1
ATOM 670 N N . VAL A 1 95 ? -6.505 3.813 0.606 1.00 95.88 95 VAL A N 1
ATOM 671 C CA . VAL A 1 95 ? -6.560 5.282 0.615 1.00 95.88 95 VAL A CA 1
ATOM 672 C C . VAL A 1 95 ? -5.151 5.876 0.656 1.00 95.88 95 VAL A C 1
ATOM 674 O O . VAL A 1 95 ? -4.242 5.275 1.226 1.00 95.88 95 VAL A O 1
ATOM 677 N N . PRO A 1 96 ? -4.907 7.042 0.038 1.00 95.12 96 PRO A N 1
ATOM 678 C CA . PRO A 1 96 ? -3.624 7.717 0.189 1.00 95.12 96 PRO A CA 1
ATOM 679 C C . PRO A 1 96 ? -3.442 8.171 1.642 1.00 95.12 96 PRO A C 1
ATOM 681 O O . PRO A 1 96 ? -4.359 8.745 2.232 1.00 95.12 96 PRO A O 1
ATOM 684 N N . ALA A 1 97 ? -2.254 7.962 2.208 1.00 93.31 97 ALA A N 1
ATOM 685 C CA . ALA A 1 97 ? -1.929 8.549 3.499 1.00 93.31 97 ALA A CA 1
ATOM 686 C C . ALA A 1 97 ? -1.877 10.080 3.391 1.00 93.31 97 ALA A C 1
ATOM 688 O O . ALA A 1 97 ? -1.564 10.653 2.337 1.00 93.31 97 ALA A O 1
ATOM 689 N N . ARG A 1 98 ? -2.160 10.766 4.501 1.00 90.12 98 ARG A N 1
ATOM 690 C CA . ARG A 1 98 ? -2.006 12.220 4.564 1.00 90.12 98 ARG A CA 1
ATOM 691 C C . ARG A 1 98 ? -0.530 12.565 4.373 1.00 90.12 98 ARG A C 1
ATOM 693 O O . ARG A 1 98 ? 0.312 12.156 5.165 1.00 90.12 98 ARG A O 1
ATOM 700 N N . ARG A 1 99 ? -0.225 13.351 3.339 1.00 84.38 99 ARG A N 1
ATOM 701 C CA . ARG A 1 99 ? 1.140 13.824 3.089 1.00 84.38 99 ARG A CA 1
ATOM 702 C C . ARG A 1 99 ? 1.621 14.703 4.240 1.00 84.38 99 ARG A C 1
ATOM 704 O O . ARG A 1 99 ? 0.934 15.647 4.631 1.00 84.38 99 ARG A O 1
ATOM 711 N N . THR A 1 100 ? 2.821 14.418 4.726 1.00 85.12 100 THR A N 1
ATOM 712 C CA . THR A 1 100 ? 3.578 15.287 5.630 1.00 85.12 100 THR A CA 1
ATOM 713 C C . THR A 1 100 ? 4.813 15.823 4.889 1.00 85.12 100 THR A C 1
ATOM 715 O O . THR A 1 100 ? 5.260 15.184 3.937 1.00 85.12 100 THR A O 1
ATOM 718 N N . PRO A 1 101 ? 5.373 16.990 5.268 1.00 83.31 101 PRO A N 1
ATOM 719 C CA . PRO A 1 101 ? 6.465 17.630 4.517 1.00 83.31 101 PRO A CA 1
ATOM 720 C C . PRO A 1 101 ? 7.732 16.780 4.336 1.00 83.31 101 PRO A C 1
ATOM 722 O O . PRO A 1 101 ? 8.462 16.971 3.370 1.00 83.31 101 PRO A O 1
ATOM 725 N N . HIS A 1 102 ? 7.981 15.845 5.253 1.00 85.12 102 HIS A N 1
ATOM 726 C CA . HIS A 1 102 ? 9.146 14.954 5.240 1.00 85.12 102 HIS A CA 1
ATOM 727 C C . HIS A 1 102 ? 8.749 13.472 5.208 1.00 85.12 102 HIS A C 1
ATOM 729 O O . HIS A 1 102 ? 9.594 12.602 5.388 1.00 85.12 102 HIS A O 1
ATOM 735 N N . GLY A 1 103 ? 7.458 13.181 5.028 1.00 80.88 103 GLY A N 1
ATOM 736 C CA . GLY A 1 103 ? 6.951 11.818 4.977 1.00 80.88 103 GLY A CA 1
ATOM 737 C C . GLY A 1 103 ? 7.100 11.232 3.586 1.00 80.88 103 GLY A C 1
ATOM 738 O O . GLY A 1 103 ? 6.719 11.853 2.591 1.00 80.88 103 GLY A O 1
ATOM 739 N N . GLU A 1 104 ? 7.608 10.009 3.528 1.00 84.81 104 GLU A N 1
ATOM 740 C CA . GLU A 1 104 ? 7.573 9.215 2.310 1.00 84.81 104 GLU A CA 1
ATOM 741 C C . GLU A 1 104 ? 6.113 8.959 1.894 1.00 84.81 104 GLU A C 1
ATOM 743 O O . GLU A 1 104 ? 5.262 8.702 2.756 1.00 84.81 104 GLU A O 1
ATOM 748 N N . PRO A 1 105 ? 5.783 9.043 0.594 1.00 85.88 105 PRO A N 1
ATOM 749 C CA . PRO A 1 105 ? 4.449 8.717 0.120 1.00 85.88 105 PRO A CA 1
ATOM 750 C C . PRO A 1 105 ? 4.061 7.283 0.492 1.00 85.88 105 PRO A C 1
ATOM 752 O O . PRO A 1 105 ? 4.739 6.327 0.123 1.00 85.88 105 PRO A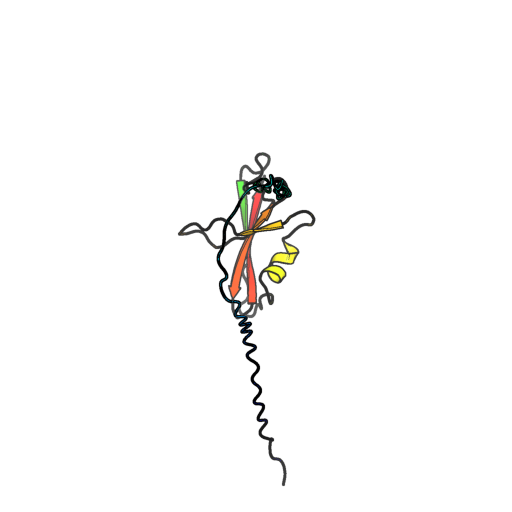 O 1
ATOM 755 N N . SER A 1 106 ? 2.929 7.134 1.173 1.00 94.19 106 SER A N 1
ATOM 756 C CA . SER A 1 106 ? 2.376 5.829 1.515 1.00 94.19 106 SER A CA 1
ATOM 757 C C . SER A 1 106 ? 0.883 5.743 1.214 1.00 94.19 106 SER A C 1
ATOM 759 O O . SER A 1 106 ? 0.171 6.741 1.047 1.00 94.19 106 SER A O 1
ATOM 761 N N . TRP A 1 107 ? 0.415 4.507 1.107 1.00 96.88 107 TRP A N 1
ATOM 762 C CA . TRP A 1 107 ? -0.972 4.144 0.880 1.00 96.88 107 TRP A CA 1
ATOM 763 C C . TRP A 1 107 ? -1.422 3.236 2.014 1.00 96.88 107 TRP A C 1
ATOM 765 O O . TRP A 1 107 ? -0.771 2.240 2.315 1.00 96.88 107 TRP A O 1
ATOM 775 N N . LEU A 1 108 ? -2.532 3.590 2.645 1.00 97.38 108 LEU A N 1
ATOM 776 C CA . LEU A 1 108 ? -3.095 2.859 3.767 1.00 97.38 108 LEU A CA 1
ATOM 777 C C . LEU A 1 108 ? -4.056 1.804 3.232 1.00 97.38 108 LEU A C 1
ATOM 779 O O . LEU A 1 108 ? -4.923 2.116 2.414 1.00 97.38 108 LEU A O 1
ATOM 783 N N . VAL A 1 109 ? -3.899 0.572 3.699 1.00 97.88 109 VAL A N 1
ATOM 784 C CA . VAL A 1 109 ? -4.863 -0.512 3.510 1.00 97.88 109 VAL A CA 1
ATOM 785 C C . VAL A 1 109 ? -5.756 -0.522 4.741 1.00 97.88 109 VAL A C 1
ATOM 787 O O . VAL A 1 109 ? -5.264 -0.725 5.852 1.00 97.88 109 VAL A O 1
ATOM 790 N N . VAL A 1 110 ? -7.042 -0.248 4.550 1.00 97.62 110 VAL A N 1
ATOM 791 C CA . VAL A 1 110 ? -7.979 0.103 5.622 1.00 97.62 110 VAL A CA 1
ATOM 792 C C . VAL A 1 110 ? -9.196 -0.817 5.568 1.00 97.62 110 VAL A C 1
ATOM 794 O O . VAL A 1 110 ? -9.698 -1.124 4.485 1.00 97.62 110 VAL A O 1
ATOM 797 N N . LYS A 1 111 ? -9.660 -1.277 6.728 1.00 96.25 111 LYS A N 1
ATOM 798 C CA . LYS A 1 111 ? -10.945 -1.971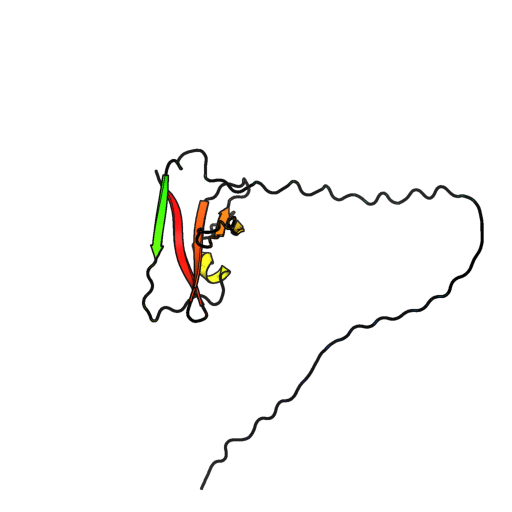 6.879 1.00 96.25 111 LYS A CA 1
ATOM 799 C C . LYS A 1 111 ? -12.112 -0.978 6.798 1.00 96.25 111 LYS A C 1
ATOM 801 O O . LYS A 1 111 ? -11.926 0.234 6.870 1.00 96.25 111 LYS A O 1
ATOM 806 N N . ASP A 1 112 ? -13.336 -1.482 6.691 1.00 94.56 112 ASP A N 1
ATOM 807 C CA . ASP A 1 112 ? -14.538 -0.637 6.593 1.00 94.56 112 ASP A CA 1
ATOM 808 C C . ASP A 1 112 ? -14.820 0.203 7.856 1.00 94.56 112 ASP A C 1
ATOM 810 O O . ASP A 1 112 ? -15.476 1.240 7.770 1.00 94.56 112 ASP A O 1
ATOM 814 N N . ASP A 1 113 ? -14.298 -0.204 9.017 1.00 93.94 113 ASP A N 1
ATOM 815 C CA . ASP A 1 113 ? -14.383 0.537 10.286 1.00 93.94 113 ASP A CA 1
ATOM 816 C C . ASP A 1 113 ? -13.334 1.661 10.423 1.00 93.94 113 ASP A C 1
ATOM 818 O O . ASP A 1 113 ? -13.381 2.446 11.372 1.00 93.94 113 ASP A O 1
ATOM 822 N N . GLY A 1 114 ? -12.416 1.787 9.459 1.00 95.06 114 GLY A N 1
ATOM 823 C CA . GLY A 1 114 ? -11.327 2.761 9.482 1.00 95.06 114 GLY A CA 1
ATOM 824 C C . GLY A 1 114 ? -10.019 2.244 10.085 1.00 95.06 114 GLY A C 1
ATOM 825 O O . GLY A 1 114 ? -9.044 2.996 10.103 1.00 95.06 114 GLY A O 1
ATOM 826 N N . GLU A 1 115 ? -9.945 0.995 10.548 1.00 96.12 115 GLU A N 1
ATOM 827 C CA . GLU A 1 115 ? -8.686 0.442 11.047 1.00 96.12 115 GLU A CA 1
ATOM 828 C C . GLU A 1 115 ? -7.680 0.216 9.911 1.00 96.12 115 GLU A C 1
ATOM 830 O O . GLU A 1 115 ? -7.964 -0.443 8.905 1.00 96.12 115 GLU A O 1
ATOM 835 N N . ILE A 1 116 ? -6.463 0.722 10.093 1.00 96.44 116 ILE A N 1
ATOM 836 C CA . ILE A 1 116 ? -5.333 0.495 9.195 1.00 96.44 116 ILE A CA 1
ATOM 837 C C . ILE A 1 116 ? -4.769 -0.902 9.464 1.00 96.44 116 ILE A C 1
ATOM 839 O O . ILE A 1 116 ? -4.319 -1.207 10.565 1.00 96.44 116 ILE A O 1
ATOM 843 N N . VAL A 1 117 ? -4.735 -1.742 8.433 1.00 96.62 117 VAL A N 1
ATOM 844 C CA . VAL A 1 117 ? -4.084 -3.060 8.480 1.00 96.62 117 VAL A CA 1
ATOM 845 C C . VAL A 1 117 ? -2.583 -2.922 8.231 1.00 96.62 117 VAL A C 1
ATOM 847 O O . VAL A 1 117 ? -1.772 -3.562 8.896 1.00 96.62 117 VAL A O 1
ATOM 850 N N . ARG A 1 118 ? -2.211 -2.086 7.256 1.00 97.50 118 ARG A N 1
ATOM 851 C CA . ARG A 1 118 ? -0.819 -1.791 6.896 1.00 97.50 118 ARG A CA 1
ATOM 852 C C . ARG A 1 118 ? -0.714 -0.501 6.087 1.00 97.50 118 ARG A C 1
ATOM 854 O O . ARG A 1 118 ? -1.643 -0.141 5.361 1.00 97.50 118 ARG A O 1
ATOM 861 N N . ALA A 1 119 ? 0.440 0.150 6.157 1.00 97.38 119 ALA A N 1
ATOM 862 C CA . ALA A 1 119 ? 0.835 1.212 5.244 1.00 97.38 119 ALA A CA 1
ATOM 863 C C . ALA A 1 119 ? 1.847 0.656 4.234 1.00 97.38 119 ALA A C 1
ATOM 865 O O . ALA A 1 119 ? 2.837 0.029 4.599 1.00 97.38 119 ALA A O 1
ATOM 866 N N . VAL A 1 120 ? 1.588 0.863 2.949 1.00 98.19 120 VAL A N 1
ATOM 867 C CA . VAL A 1 120 ? 2.426 0.381 1.849 1.00 98.19 120 VAL A CA 1
ATOM 868 C C . VAL A 1 120 ? 3.104 1.580 1.210 1.00 98.19 120 VAL A C 1
ATOM 870 O O . VAL A 1 120 ? 2.435 2.524 0.789 1.00 98.19 120 VAL A O 1
ATOM 873 N N . TYR A 1 121 ? 4.424 1.535 1.125 1.00 96.81 121 TYR A N 1
ATOM 874 C CA . TYR A 1 121 ? 5.238 2.550 0.475 1.00 96.81 121 TYR A CA 1
ATOM 875 C C . TYR A 1 121 ? 5.504 2.103 -0.952 1.00 96.81 121 TYR A C 1
ATOM 877 O O . TYR A 1 121 ? 5.898 0.961 -1.191 1.00 96.81 121 TYR A O 1
ATOM 885 N N . VAL A 1 122 ? 5.200 2.973 -1.910 1.00 95.12 122 VAL A N 1
ATOM 886 C CA . VAL A 1 122 ? 5.292 2.648 -3.333 1.00 95.12 122 VAL A CA 1
ATOM 887 C C . VAL A 1 122 ? 6.002 3.769 -4.059 1.00 95.12 122 VAL A C 1
ATOM 889 O O . VAL A 1 122 ? 5.635 4.939 -3.944 1.00 95.12 122 VAL A O 1
ATOM 892 N N . GLU A 1 123 ? 6.969 3.388 -4.873 1.00 92.56 123 GLU A N 1
ATOM 893 C CA . GLU A 1 123 ? 7.776 4.291 -5.668 1.00 92.56 123 GLU A CA 1
ATOM 894 C C . GLU A 1 123 ? 7.637 3.953 -7.148 1.00 92.56 123 GLU A C 1
ATOM 896 O O . GLU A 1 123 ? 7.275 2.836 -7.531 1.00 92.56 123 GLU A O 1
ATOM 901 N N . HIS A 1 124 ? 7.894 4.948 -7.990 1.00 92.38 124 HIS A N 1
ATOM 902 C CA . HIS A 1 124 ? 7.948 4.763 -9.430 1.00 92.38 124 HIS A CA 1
ATOM 903 C C . HIS A 1 124 ? 9.408 4.815 -9.881 1.00 92.38 124 HIS A C 1
ATOM 905 O O . HIS A 1 124 ? 10.052 5.854 -9.744 1.00 92.38 124 HIS A O 1
ATOM 911 N N . PHE A 1 125 ? 9.911 3.709 -10.424 1.00 90.06 125 PHE A N 1
ATOM 912 C CA . PHE A 1 125 ? 11.303 3.528 -10.827 1.00 90.06 125 PHE A CA 1
ATOM 913 C C . PHE A 1 125 ? 11.374 2.840 -12.193 1.00 90.06 125 PHE A C 1
ATOM 915 O O . PHE A 1 125 ? 10.612 1.911 -12.453 1.00 90.06 125 PHE A O 1
ATOM 922 N N . ASP A 1 126 ? 12.256 3.332 -13.066 1.00 88.94 126 ASP A N 1
ATOM 923 C CA . ASP A 1 126 ? 12.493 2.830 -14.432 1.00 88.94 126 ASP A CA 1
ATOM 924 C C . ASP A 1 126 ? 11.215 2.441 -15.211 1.00 88.94 126 ASP A C 1
ATOM 926 O O . ASP A 1 126 ? 11.085 1.371 -15.800 1.00 88.94 126 ASP A O 1
ATOM 930 N N . GLY A 1 127 ? 10.202 3.314 -15.161 1.00 89.88 127 GLY A N 1
ATOM 931 C CA . GLY A 1 127 ? 8.939 3.119 -15.882 1.00 89.88 127 GLY A CA 1
ATOM 932 C C . GLY A 1 127 ? 7.941 2.146 -15.237 1.00 89.88 127 GLY A C 1
ATOM 933 O O . GLY A 1 127 ? 6.896 1.885 -15.834 1.00 89.88 127 GLY A O 1
ATOM 934 N N . GLY A 1 128 ? 8.222 1.633 -14.037 1.00 95.88 128 GLY A N 1
ATOM 935 C CA . GLY A 1 128 ? 7.337 0.740 -13.291 1.00 95.88 128 GLY A CA 1
ATOM 936 C C . GLY A 1 128 ? 7.103 1.172 -11.843 1.00 95.88 128 GLY A C 1
ATOM 937 O O . GLY A 1 128 ? 7.759 2.061 -11.310 1.00 95.88 128 GLY A O 1
ATOM 938 N N . TRP A 1 129 ? 6.139 0.526 -11.187 1.00 96.62 129 TRP A N 1
ATOM 939 C CA . TRP A 1 129 ? 5.807 0.744 -9.778 1.00 96.62 129 TRP A CA 1
ATOM 940 C C . TRP A 1 129 ? 6.357 -0.379 -8.900 1.00 96.62 129 TRP A C 1
ATOM 942 O O . TRP A 1 129 ? 6.076 -1.553 -9.146 1.00 96.62 129 TRP A O 1
ATOM 952 N N . LEU A 1 130 ? 7.083 -0.019 -7.847 1.00 95.50 130 LEU A N 1
ATOM 953 C CA . LEU A 1 130 ? 7.689 -0.942 -6.889 1.00 95.50 130 LEU A CA 1
ATOM 954 C C . LEU A 1 130 ? 7.210 -0.618 -5.479 1.00 95.50 130 LEU A C 1
ATOM 956 O O . LEU A 1 130 ? 7.052 0.547 -5.128 1.00 95.50 130 LEU A O 1
ATOM 960 N N . VAL A 1 131 ? 6.996 -1.643 -4.659 1.00 96.81 131 VAL A N 1
ATOM 961 C CA . VAL A 1 131 ? 6.741 -1.447 -3.226 1.00 96.81 131 VAL A CA 1
ATOM 962 C C . VAL A 1 131 ? 8.084 -1.345 -2.514 1.00 96.81 131 VAL A C 1
ATOM 964 O O . VAL A 1 131 ? 8.782 -2.352 -2.445 1.00 96.81 131 VAL A O 1
ATOM 967 N N . SER A 1 132 ? 8.444 -0.165 -2.008 1.00 96.06 132 SER A N 1
ATOM 968 C CA . SER A 1 132 ? 9.708 0.100 -1.296 1.00 96.06 132 SER A CA 1
ATOM 969 C C . SER A 1 132 ? 9.661 -0.348 0.167 1.00 96.06 132 SER A C 1
ATOM 971 O O . SER A 1 132 ? 10.691 -0.590 0.795 1.00 96.06 132 SER A O 1
ATOM 973 N N . GLY A 1 133 ? 8.463 -0.505 0.732 1.00 97.44 133 GLY A N 1
ATOM 974 C CA . GLY A 1 133 ? 8.313 -1.019 2.083 1.00 97.44 133 GLY A CA 1
ATOM 975 C C . GLY A 1 133 ? 6.874 -1.221 2.519 1.00 97.44 133 GLY A C 1
ATOM 976 O O . GLY A 1 133 ? 5.924 -0.785 1.866 1.00 97.44 133 GLY A O 1
ATOM 977 N N . VAL A 1 134 ? 6.722 -1.891 3.655 1.00 97.50 134 VAL A N 1
ATOM 978 C CA . VAL A 1 134 ? 5.435 -2.132 4.308 1.00 97.50 134 VAL A CA 1
ATOM 979 C C . VAL A 1 134 ? 5.599 -1.895 5.799 1.00 97.50 134 VAL A C 1
ATOM 981 O O . VAL A 1 134 ? 6.490 -2.471 6.418 1.00 97.50 134 VAL A O 1
ATOM 984 N N . GLU A 1 135 ? 4.747 -1.049 6.362 1.00 97.19 135 GLU A N 1
ATOM 985 C CA . GLU A 1 135 ? 4.610 -0.839 7.799 1.00 97.19 135 GLU A CA 1
ATOM 986 C C . GLU A 1 135 ? 3.320 -1.495 8.293 1.00 97.19 135 GLU A C 1
ATOM 988 O O . GLU A 1 135 ? 2.268 -1.373 7.664 1.00 97.19 135 GLU A O 1
ATOM 993 N N . GLN A 1 136 ? 3.401 -2.194 9.418 1.00 96.44 136 GLN A N 1
ATOM 994 C CA . GLN A 1 136 ? 2.268 -2.854 10.060 1.00 96.44 136 GLN A CA 1
ATOM 995 C C . GLN A 1 136 ? 2.476 -2.916 11.574 1.00 96.44 136 GLN A C 1
ATOM 997 O O . GLN A 1 136 ? 3.611 -2.828 12.054 1.00 96.44 136 GLN A O 1
ATOM 1002 N N . CYS A 1 137 ? 1.392 -3.112 12.323 1.00 93.94 137 CYS A N 1
ATOM 1003 C CA . CYS A 1 137 ? 1.459 -3.347 13.763 1.00 93.94 137 CYS A CA 1
ATOM 1004 C C . CYS A 1 137 ? 2.399 -4.514 14.096 1.00 93.94 137 CYS A C 1
ATOM 1006 O O . CYS A 1 137 ? 2.390 -5.548 13.423 1.00 93.94 137 CYS A O 1
ATOM 1008 N N . SER A 1 138 ? 3.179 -4.353 15.161 1.00 86.50 138 SER A N 1
ATOM 1009 C CA . SER A 1 138 ? 3.981 -5.405 15.781 1.00 86.50 138 SER A CA 1
ATOM 1010 C C . SER A 1 138 ? 3.665 -5.488 17.274 1.00 86.50 138 SER A C 1
ATOM 1012 O O . SER A 1 138 ? 3.506 -4.462 17.946 1.00 86.50 138 SER A O 1
ATOM 1014 N N . GLY A 1 139 ? 3.552 -6.721 17.766 1.00 67.25 139 GLY A N 1
ATOM 1015 C CA . GLY A 1 139 ? 3.341 -7.061 19.173 1.00 67.25 139 GLY A CA 1
ATOM 1016 C C . GLY A 1 139 ? 4.578 -7.673 19.802 1.00 67.25 139 GLY A C 1
ATOM 1017 O O . GLY A 1 139 ? 5.385 -8.259 19.044 1.00 67.25 139 GLY A O 1
#

Secondary structure (DSSP, 8-state):
---PPPP------------------------------------PPPPPPPPPPB--SSS-SEEEEEE----TTPPPBSSHHHHHGGG--TTEEEEEPPP-TTPPPEEEEEETTSBEEEEEEEEEETTEEEEEEEEEEE-